Protein AF-A0A101FM11-F1 (afdb_monomer_lite)

Secondary structure (DSSP, 8-state):
----------BPPPTT--TTEEEEE-SSTTTT-EEEEEEEETTTTEEEEEEEETTEEEEEEE-GGGEEEEEEE-HHHHHHHHTTPPPPHHHHHHHHHHTT-----------------

Foldseek 3Di:
DADWDFAPAAAAADPPDGAQFKKAFCDDLQHPFIWGFLHDHPVVQWTWTWFDDPQHIATDTHHVVRIGTDPDGLVVRSVCSVVRHTDGNVVVQVSVVVSVDGGDNGDPPPPDDDDDD

Radius of gyration: 14.21 Å; chains: 1; bounding box: 34×46×34 Å

pLDDT: mean 80.16, std 18.44, range [31.86, 95.38]

Structure (mmCIF, N/CA/C/O backbone):
data_AF-A0A101FM11-F1
#
_entry.id   AF-A0A101FM11-F1
#
loop_
_atom_site.group_PDB
_atom_site.id
_atom_site.type_symbol
_atom_site.label_atom_id
_atom_site.label_alt_id
_atom_site.label_comp_id
_atom_site.label_asym_id
_atom_site.label_entity_id
_atom_site.label_seq_id
_atom_site.pdbx_PDB_ins_code
_atom_site.Cartn_x
_atom_site.Cartn_y
_atom_site.Cartn_z
_atom_site.occupancy
_atom_site.B_iso_or_equiv
_atom_site.auth_seq_id
_atom_site.auth_comp_id
_atom_site.auth_asym_id
_atom_site.auth_atom_id
_atom_site.pdbx_PDB_model_num
ATOM 1 N N . MET A 1 1 ? 20.065 3.908 -13.968 1.00 36.53 1 MET A N 1
ATOM 2 C CA . MET A 1 1 ? 20.141 4.394 -12.571 1.00 36.53 1 MET A CA 1
ATOM 3 C C . MET A 1 1 ? 18.726 4.429 -12.005 1.00 36.53 1 MET A C 1
ATOM 5 O O . MET A 1 1 ? 17.939 5.255 -12.449 1.00 36.53 1 MET A O 1
ATOM 9 N N . ALA A 1 2 ? 18.364 3.487 -11.126 1.00 40.28 2 ALA A N 1
ATOM 10 C CA . ALA A 1 2 ? 17.023 3.422 -10.536 1.00 40.28 2 ALA A CA 1
ATOM 11 C C . ALA A 1 2 ? 16.766 4.661 -9.660 1.00 40.28 2 ALA A C 1
ATOM 13 O O . ALA A 1 2 ? 17.603 5.024 -8.829 1.00 40.28 2 ALA A O 1
ATOM 14 N N . LYS A 1 3 ? 15.637 5.345 -9.877 1.00 39.97 3 LYS A N 1
ATOM 15 C CA . LYS A 1 3 ? 15.272 6.554 -9.130 1.00 39.97 3 LYS A CA 1
ATOM 16 C C . LYS A 1 3 ? 14.887 6.176 -7.698 1.00 39.97 3 LYS A C 1
ATOM 18 O O . LYS A 1 3 ? 13.881 5.519 -7.465 1.00 39.97 3 LYS A O 1
ATOM 23 N N . ARG A 1 4 ? 15.701 6.616 -6.739 1.00 45.16 4 ARG A N 1
ATOM 24 C CA . ARG A 1 4 ? 15.494 6.434 -5.295 1.00 45.16 4 ARG A CA 1
ATOM 25 C C . ARG A 1 4 ? 14.581 7.545 -4.776 1.00 45.16 4 ARG A C 1
ATOM 27 O O . ARG A 1 4 ? 14.841 8.714 -5.054 1.00 45.16 4 ARG A O 1
ATOM 34 N N . LYS A 1 5 ? 13.523 7.203 -4.038 1.00 47.78 5 LYS A N 1
ATOM 35 C CA . LYS A 1 5 ? 12.565 8.177 -3.492 1.00 47.78 5 LYS A CA 1
ATOM 36 C C . LYS A 1 5 ? 12.413 7.972 -1.987 1.00 47.78 5 LYS A C 1
ATOM 38 O O . LYS A 1 5 ? 12.140 6.857 -1.555 1.00 47.78 5 LYS A O 1
ATOM 43 N N . SER A 1 6 ? 12.617 9.034 -1.207 1.00 50.81 6 SER A N 1
ATOM 44 C CA . SER A 1 6 ? 12.319 9.039 0.225 1.00 50.81 6 SER A CA 1
ATOM 45 C C . SER A 1 6 ? 10.8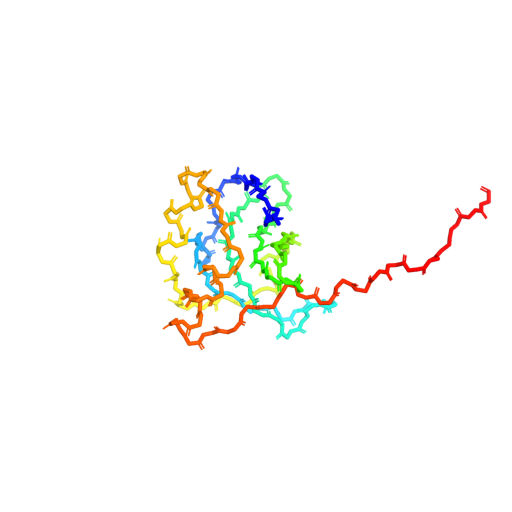06 8.963 0.441 1.00 50.81 6 SER A C 1
ATOM 47 O O . SER A 1 6 ? 10.015 9.533 -0.317 1.00 50.81 6 SER A O 1
ATOM 49 N N . LEU A 1 7 ? 10.409 8.194 1.448 1.00 55.56 7 LEU A N 1
ATOM 50 C CA . LEU A 1 7 ? 9.018 7.904 1.764 1.00 55.56 7 LEU A CA 1
ATOM 51 C C . LEU A 1 7 ? 8.451 8.969 2.707 1.00 55.56 7 LEU A C 1
ATOM 53 O O . LEU A 1 7 ? 9.113 9.308 3.686 1.00 55.56 7 LEU A O 1
ATOM 57 N N . PRO A 1 8 ? 7.233 9.484 2.465 1.00 54.47 8 PRO A N 1
ATOM 58 C CA . PRO A 1 8 ? 6.541 10.282 3.463 1.00 54.47 8 PRO A CA 1
ATOM 59 C C . PRO A 1 8 ? 6.091 9.355 4.599 1.00 54.47 8 PRO A C 1
ATOM 61 O O . PRO A 1 8 ? 5.103 8.634 4.463 1.00 54.47 8 PRO A O 1
ATOM 64 N N . LEU A 1 9 ? 6.834 9.355 5.705 1.00 57.16 9 LEU A N 1
ATOM 65 C CA . LEU A 1 9 ? 6.405 8.749 6.962 1.00 57.16 9 LEU A CA 1
ATOM 66 C C . LEU A 1 9 ? 5.251 9.591 7.520 1.00 57.16 9 LEU A C 1
ATOM 68 O O . LEU A 1 9 ? 5.460 10.659 8.088 1.00 57.16 9 LEU A O 1
ATOM 72 N N . GLY A 1 10 ? 4.021 9.147 7.264 1.00 63.88 10 GLY A N 1
ATOM 73 C CA . GLY A 1 10 ? 2.843 9.633 7.979 1.00 63.88 10 GLY A CA 1
ATOM 74 C C . GLY A 1 10 ? 2.760 9.047 9.395 1.00 63.88 10 GLY A C 1
ATOM 75 O O . GLY A 1 10 ? 3.663 8.338 9.835 1.00 63.88 10 GLY A O 1
ATOM 76 N N . SER A 1 11 ? 1.656 9.306 10.095 1.00 76.00 11 SER A N 1
ATOM 77 C CA . SER A 1 11 ? 1.316 8.608 11.344 1.00 76.00 11 SER A CA 1
ATOM 78 C C . SER A 1 11 ? 0.931 7.145 11.075 1.00 76.00 11 SER A C 1
ATOM 80 O O . SER A 1 11 ? 0.713 6.754 9.919 1.00 76.00 11 SER A O 1
ATOM 82 N N . ASP A 1 12 ? 0.791 6.347 12.136 1.00 82.25 12 ASP A N 1
ATOM 83 C CA . ASP A 1 12 ? 0.200 5.014 12.031 1.00 82.25 12 ASP A CA 1
ATOM 84 C C . ASP A 1 12 ? -1.243 5.095 11.488 1.00 82.25 12 ASP A C 1
ATOM 86 O O . ASP A 1 12 ? -2.024 5.961 11.902 1.00 82.25 12 ASP A O 1
ATOM 90 N N . PRO A 1 13 ? -1.604 4.239 10.518 1.00 87.06 13 PRO A N 1
ATOM 91 C CA . PRO A 1 13 ? -2.946 4.211 9.955 1.00 87.06 13 PRO A CA 1
ATOM 92 C C . PRO A 1 13 ? -3.996 3.713 10.965 1.00 87.06 13 PRO A C 1
ATOM 94 O O . PRO A 1 13 ? -3.677 2.940 11.868 1.00 87.06 13 PRO A O 1
ATOM 97 N N . PRO A 1 14 ? -5.265 4.142 10.821 1.00 87.81 14 PRO A N 1
ATOM 98 C CA . PRO A 1 14 ? -6.344 3.680 11.685 1.00 87.81 14 PRO A CA 1
ATOM 99 C C . PRO A 1 14 ? -6.695 2.217 11.392 1.00 87.81 14 PRO A C 1
ATOM 101 O O . PRO A 1 14 ? -6.663 1.790 10.238 1.00 87.81 14 PRO A O 1
ATOM 104 N N . TYR A 1 15 ? -7.131 1.472 12.411 1.00 85.50 15 TYR A N 1
ATOM 105 C CA . TYR A 1 15 ? -7.684 0.124 12.235 1.00 85.50 15 TYR A CA 1
ATOM 106 C C . TYR A 1 15 ? -8.826 0.127 11.193 1.00 85.50 15 TYR A C 1
ATOM 108 O O . TYR A 1 15 ? -9.647 1.052 11.209 1.00 85.50 15 TYR A O 1
ATOM 116 N N . PRO A 1 16 ? -8.921 -0.868 10.287 1.00 90.94 16 PRO A N 1
ATOM 117 C CA . PRO A 1 16 ? -8.157 -2.123 10.192 1.00 90.94 16 PRO A CA 1
ATOM 118 C C . PRO A 1 16 ? -6.887 -2.045 9.326 1.00 90.94 16 PRO A C 1
ATOM 120 O O . PRO A 1 16 ? -6.439 -3.063 8.796 1.00 90.94 16 PRO A O 1
ATOM 123 N N . PHE A 1 17 ? -6.336 -0.846 9.126 1.00 93.31 17 PHE A N 1
ATOM 124 C CA . PHE A 1 17 ? -5.175 -0.645 8.270 1.00 93.31 17 PHE A CA 1
ATOM 125 C C . PHE A 1 17 ? -3.861 -0.670 9.045 1.00 93.31 17 PHE A C 1
ATOM 127 O O . PHE A 1 17 ? -3.782 -0.154 10.155 1.00 93.31 17 PHE A O 1
ATOM 134 N N . GLU A 1 18 ? -2.813 -1.201 8.418 1.00 93.94 18 GLU A N 1
ATOM 135 C CA . GLU A 1 18 ? -1.449 -1.179 8.954 1.00 93.94 18 GLU A CA 1
ATOM 136 C C . GLU A 1 18 ? -0.400 -0.957 7.859 1.00 93.94 18 GLU A C 1
ATOM 138 O O . GLU A 1 18 ? -0.619 -1.249 6.684 1.00 93.94 18 GLU A O 1
ATOM 143 N N . VAL A 1 19 ? 0.757 -0.406 8.230 1.00 93.12 19 VAL A N 1
ATOM 144 C CA . VAL A 1 19 ? 1.872 -0.192 7.294 1.00 93.12 19 VAL A CA 1
ATOM 145 C C . VAL A 1 19 ? 2.394 -1.544 6.801 1.00 93.12 19 VAL A C 1
ATOM 147 O O . VAL A 1 19 ? 2.663 -2.426 7.605 1.00 93.12 19 VAL A O 1
ATOM 150 N N . GLY A 1 20 ? 2.576 -1.700 5.488 1.00 93.06 20 GLY A N 1
ATOM 151 C CA . GLY A 1 20 ? 2.953 -2.975 4.865 1.00 93.06 20 GLY A CA 1
ATOM 152 C C . GLY A 1 20 ? 1.774 -3.846 4.434 1.00 93.06 20 GLY A C 1
ATOM 153 O O . GLY A 1 20 ? 1.989 -4.839 3.741 1.00 93.06 20 GLY A O 1
ATOM 154 N N . GLN A 1 21 ? 0.542 -3.484 4.797 1.00 95.38 21 GLN A N 1
ATOM 155 C CA . GLN A 1 21 ? -0.653 -4.225 4.404 1.00 95.38 21 GLN A CA 1
ATOM 156 C C . GLN A 1 21 ? -0.953 -4.063 2.917 1.00 95.38 21 GLN A C 1
ATOM 158 O O . GLN A 1 21 ? -0.912 -2.955 2.375 1.00 95.38 21 GLN A O 1
ATOM 163 N N . ILE A 1 22 ? -1.311 -5.168 2.270 1.00 94.12 22 ILE A N 1
ATOM 164 C CA . ILE A 1 22 ? -1.805 -5.185 0.899 1.00 94.12 22 ILE A CA 1
ATOM 165 C C . ILE A 1 22 ? -3.288 -4.830 0.921 1.00 94.12 22 ILE A C 1
ATOM 167 O O . ILE A 1 22 ? -4.073 -5.363 1.705 1.00 94.12 22 ILE A O 1
ATOM 171 N N . VAL A 1 23 ? -3.687 -3.911 0.056 1.00 94.38 23 VAL A N 1
ATOM 172 C CA . VAL A 1 23 ? -5.050 -3.403 0.001 1.00 94.38 23 VAL A CA 1
ATOM 173 C C . VAL A 1 23 ? -5.527 -3.282 -1.432 1.00 94.38 23 VAL A C 1
ATOM 175 O O . VAL A 1 23 ? -4.757 -3.001 -2.352 1.00 94.38 23 VAL A O 1
ATOM 178 N N . TYR A 1 24 ? -6.827 -3.460 -1.612 1.00 92.50 24 TYR A N 1
ATOM 179 C CA . TYR A 1 24 ? -7.473 -3.381 -2.907 1.00 92.50 24 TYR A CA 1
ATOM 180 C C . TYR A 1 24 ? -8.240 -2.075 -3.038 1.00 92.50 24 TYR A C 1
ATOM 182 O O . TYR A 1 24 ? -8.980 -1.659 -2.140 1.00 92.50 24 TYR A O 1
ATOM 190 N N . SER A 1 25 ? -8.090 -1.400 -4.172 1.00 91.44 25 SER A N 1
ATOM 191 C CA . SER A 1 25 ? -8.878 -0.210 -4.427 1.00 91.44 25 SER A CA 1
ATOM 192 C C . SER A 1 25 ? -10.236 -0.562 -5.030 1.00 91.44 25 SER A C 1
ATOM 194 O O . SER A 1 25 ? -10.325 -1.019 -6.165 1.00 91.44 25 SER A O 1
ATOM 196 N N . ILE A 1 26 ? -11.309 -0.256 -4.296 1.00 92.19 26 ILE A N 1
ATOM 197 C CA . ILE A 1 26 ? -12.691 -0.546 -4.720 1.00 92.19 26 ILE A CA 1
ATOM 198 C C . ILE A 1 26 ? -13.375 0.621 -5.443 1.00 92.19 26 ILE A C 1
ATOM 200 O O . ILE A 1 26 ? -14.410 0.434 -6.075 1.00 92.19 26 ILE A O 1
ATOM 204 N N . LYS A 1 27 ? -12.842 1.850 -5.345 1.00 87.31 27 LYS A N 1
ATOM 205 C CA . LYS A 1 27 ? -13.489 3.042 -5.922 1.00 87.31 27 LYS A CA 1
ATOM 206 C C . LYS A 1 27 ? -12.513 4.068 -6.502 1.00 87.31 27 LYS A C 1
ATOM 208 O O . LYS A 1 27 ? -11.395 4.280 -6.018 1.00 87.31 27 LYS A O 1
ATOM 213 N N . GLY A 1 28 ? -13.001 4.780 -7.518 1.00 82.81 28 GLY A N 1
ATOM 214 C CA . GLY A 1 28 ? -12.319 5.868 -8.219 1.00 82.81 28 GLY A CA 1
ATOM 215 C C . GLY A 1 28 ? -11.696 5.416 -9.538 1.00 82.81 28 GLY A C 1
ATOM 216 O O . GLY A 1 28 ? -11.880 4.285 -9.962 1.00 82.81 28 GLY A O 1
ATOM 217 N N . LYS A 1 29 ? -10.908 6.298 -10.164 1.00 78.38 29 LYS A N 1
ATOM 218 C CA . LYS A 1 29 ? -10.196 6.037 -11.435 1.00 78.38 29 LYS A CA 1
ATOM 219 C C . LYS A 1 29 ? -9.266 4.814 -11.401 1.00 78.38 29 LYS A C 1
ATOM 221 O O . LYS A 1 29 ? -8.849 4.326 -12.438 1.00 78.38 29 LYS A O 1
ATOM 226 N N . ASP A 1 30 ? -8.927 4.385 -10.196 1.00 79.19 30 ASP A N 1
ATOM 227 C CA . ASP A 1 30 ? -7.978 3.321 -9.902 1.00 79.19 30 ASP A CA 1
ATOM 228 C C . ASP A 1 30 ? -8.641 2.116 -9.230 1.00 79.19 30 ASP A C 1
ATOM 230 O O . ASP A 1 30 ? -7.985 1.346 -8.540 1.00 79.19 30 ASP A O 1
ATOM 234 N N . ALA A 1 31 ? -9.969 2.016 -9.329 1.00 84.94 31 ALA A N 1
ATOM 235 C CA . ALA A 1 31 ? -10.667 0.822 -8.884 1.00 84.94 31 ALA A CA 1
ATOM 236 C C . ALA A 1 31 ? -10.163 -0.381 -9.693 1.00 84.94 31 ALA A C 1
ATOM 238 O O . ALA A 1 31 ? -10.011 -0.262 -10.908 1.00 84.94 31 ALA A O 1
ATOM 239 N N . GLY A 1 32 ? -9.893 -1.501 -9.027 1.00 88.25 32 GLY A N 1
ATOM 240 C CA . GLY A 1 32 ? -9.296 -2.675 -9.672 1.00 88.25 32 GLY A CA 1
ATOM 241 C C . GLY A 1 32 ? -7.831 -2.926 -9.327 1.00 88.25 32 GLY A C 1
ATOM 242 O O . GLY A 1 32 ? -7.349 -4.026 -9.552 1.00 88.25 32 GLY A O 1
ATOM 243 N N . ALA A 1 33 ? -7.128 -1.936 -8.774 1.00 90.00 33 ALA A N 1
ATOM 244 C CA . ALA A 1 33 ? -5.691 -2.034 -8.542 1.00 90.00 33 ALA A CA 1
ATOM 245 C C . ALA A 1 33 ? -5.339 -2.344 -7.080 1.00 90.00 33 ALA A C 1
ATOM 247 O O . ALA A 1 33 ? -5.973 -1.850 -6.135 1.00 90.00 33 ALA A O 1
ATOM 248 N N . TRP A 1 34 ? -4.276 -3.129 -6.918 1.00 91.44 34 TRP A N 1
ATOM 249 C CA . TRP A 1 34 ? -3.677 -3.488 -5.638 1.00 91.44 34 TRP A CA 1
ATOM 250 C C . TRP A 1 34 ? -2.551 -2.539 -5.256 1.00 91.44 34 TRP A C 1
ATOM 252 O O . TRP A 1 34 ? -1.714 -2.149 -6.071 1.00 91.44 34 TRP A O 1
ATOM 262 N N . TYR A 1 35 ? -2.511 -2.222 -3.972 1.00 93.06 35 TYR A N 1
ATOM 263 C CA . TYR A 1 35 ? -1.559 -1.304 -3.379 1.00 93.06 35 TYR A CA 1
ATOM 264 C C . TYR A 1 35 ? -1.047 -1.845 -2.053 1.00 93.06 35 TYR A C 1
ATOM 266 O O . TYR A 1 35 ? -1.653 -2.724 -1.450 1.00 93.06 35 TYR A O 1
ATOM 274 N N . LEU A 1 36 ? 0.033 -1.250 -1.564 1.00 93.62 36 LEU A N 1
ATOM 275 C CA . LEU A 1 36 ? 0.546 -1.470 -0.223 1.00 93.62 36 LEU A CA 1
ATOM 276 C C . LEU A 1 36 ? 0.391 -0.196 0.616 1.00 93.62 36 LEU A C 1
ATOM 278 O O . LEU A 1 36 ? 0.649 0.904 0.133 1.00 93.62 36 LEU A O 1
ATOM 282 N N . VAL A 1 37 ? -0.030 -0.306 1.871 1.00 93.44 37 VAL A N 1
ATOM 283 C CA . VAL A 1 37 ? -0.156 0.847 2.774 1.00 93.44 37 VAL A CA 1
ATOM 284 C C . VAL A 1 37 ? 1.232 1.293 3.229 1.00 93.44 37 VAL A C 1
ATOM 286 O O . VAL A 1 37 ? 1.960 0.551 3.882 1.00 93.44 37 VAL A O 1
ATOM 289 N N . ALA A 1 38 ? 1.602 2.524 2.892 1.00 91.06 38 ALA A N 1
ATOM 290 C CA . ALA A 1 38 ? 2.872 3.139 3.270 1.00 91.06 38 ALA A CA 1
ATOM 291 C C . ALA A 1 38 ? 2.781 4.015 4.528 1.00 91.06 38 ALA A C 1
ATOM 293 O O . ALA A 1 38 ? 3.806 4.311 5.133 1.00 91.06 38 ALA A O 1
ATOM 294 N N . GLY A 1 39 ? 1.577 4.438 4.918 1.00 90.88 39 GLY A N 1
ATOM 295 C CA . GLY A 1 39 ? 1.356 5.289 6.088 1.00 90.88 39 GLY A CA 1
ATOM 296 C C . GLY A 1 39 ? 0.010 6.003 6.046 1.00 90.88 39 GLY A C 1
ATOM 297 O O . GLY A 1 39 ? -0.843 5.695 5.207 1.00 90.88 39 GLY A O 1
ATOM 298 N N . TYR A 1 40 ? -0.174 6.983 6.929 1.00 90.69 40 TYR A N 1
ATOM 299 C CA . TYR A 1 40 ? -1.414 7.746 7.039 1.00 90.69 40 TYR A CA 1
ATOM 300 C C . TYR A 1 40 ? -1.176 9.238 7.266 1.00 90.69 40 TYR A C 1
ATOM 302 O O . TYR A 1 40 ? -0.347 9.652 8.070 1.00 90.69 40 TYR A O 1
ATOM 310 N N . LEU A 1 41 ? -1.924 10.061 6.538 1.00 89.31 41 LEU A N 1
ATOM 311 C CA . LEU A 1 41 ? -1.955 11.508 6.713 1.00 89.31 41 LEU A CA 1
ATOM 312 C C . LEU A 1 41 ? -3.134 11.850 7.615 1.00 89.31 41 LEU A C 1
ATOM 314 O O . LEU A 1 41 ? -4.252 12.029 7.127 1.00 89.31 41 LEU A O 1
ATOM 318 N N . SER A 1 42 ? -2.867 11.921 8.919 1.00 84.69 42 SER A N 1
ATOM 319 C CA . SER A 1 42 ? -3.876 12.169 9.955 1.00 84.69 42 SER A CA 1
ATOM 320 C C . SER A 1 42 ? -4.646 13.468 9.733 1.00 84.69 42 SER A C 1
ATOM 322 O O . SER A 1 42 ? -5.866 13.472 9.850 1.00 84.69 42 SER A O 1
ATOM 324 N N . GLU A 1 43 ? -3.963 14.536 9.314 1.00 86.62 43 GLU A N 1
ATOM 325 C CA . GLU A 1 43 ? -4.578 15.843 9.038 1.00 86.62 43 GLU A CA 1
ATOM 326 C C . GLU A 1 43 ? -5.582 15.802 7.873 1.00 86.62 43 GLU A C 1
ATOM 328 O O . GLU A 1 43 ? -6.579 16.517 7.877 1.00 86.62 43 GLU A O 1
ATOM 333 N N . GLU A 1 44 ? -5.347 14.948 6.869 1.00 87.06 44 GLU A N 1
ATOM 334 C CA . GLU A 1 44 ? -6.224 14.811 5.696 1.00 87.06 44 GLU A CA 1
ATOM 335 C C . GLU A 1 44 ? -7.224 13.648 5.818 1.00 87.06 44 GLU A C 1
ATOM 337 O O . GLU A 1 44 ? -8.106 13.500 4.965 1.00 87.06 44 GLU A O 1
ATOM 342 N N . GLY A 1 45 ? -7.058 12.772 6.810 1.00 89.00 45 GLY A N 1
ATOM 343 C CA . GLY A 1 45 ? -7.817 11.530 6.923 1.00 89.00 45 GLY A CA 1
ATOM 344 C C . GLY A 1 45 ? -7.577 10.553 5.762 1.00 89.00 45 GLY A C 1
ATOM 345 O O . GLY A 1 45 ? -8.516 9.915 5.274 1.00 89.00 45 GLY A O 1
ATOM 346 N N . ARG A 1 46 ? -6.346 10.480 5.232 1.00 91.62 46 ARG A N 1
ATOM 347 C CA . ARG A 1 46 ? -6.023 9.717 4.007 1.00 91.62 46 ARG A CA 1
ATOM 348 C C . ARG A 1 46 ? -4.893 8.718 4.211 1.00 91.62 46 ARG A C 1
ATOM 350 O O . ARG A 1 46 ? -3.833 9.070 4.713 1.00 91.62 46 ARG A O 1
ATOM 357 N N . LEU A 1 47 ? -5.082 7.499 3.709 1.00 91.69 47 LEU A N 1
ATOM 358 C CA . LEU A 1 47 ? -4.016 6.508 3.577 1.00 91.69 47 LEU A CA 1
ATOM 359 C C . LEU A 1 47 ? -3.033 6.936 2.491 1.00 91.69 47 LEU A C 1
ATOM 361 O O . LEU A 1 47 ? -3.434 7.407 1.422 1.00 91.69 47 LEU A O 1
ATOM 365 N N . ILE A 1 48 ? -1.753 6.716 2.754 1.00 91.94 48 ILE A N 1
ATOM 366 C CA . ILE A 1 48 ? -0.688 6.769 1.764 1.00 91.94 48 ILE A CA 1
ATOM 367 C C . ILE A 1 48 ? -0.523 5.350 1.232 1.00 91.94 48 ILE A C 1
ATOM 369 O O . ILE A 1 48 ? -0.150 4.442 1.965 1.00 91.94 48 ILE A O 1
ATOM 373 N N . LEU A 1 49 ? -0.814 5.162 -0.046 1.00 91.44 49 LEU A N 1
ATOM 374 C CA . LEU A 1 49 ? -0.694 3.900 -0.757 1.00 91.44 49 LEU A CA 1
ATOM 375 C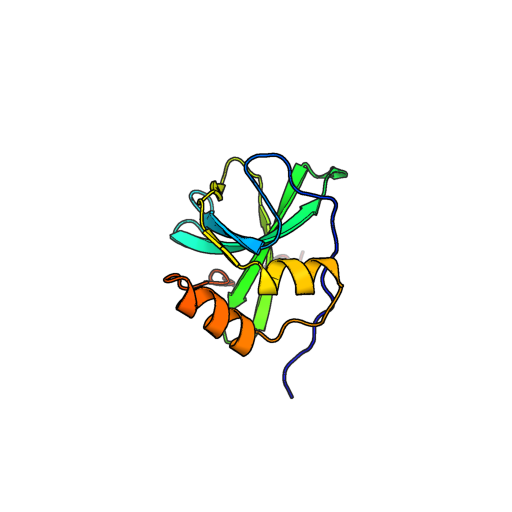 C . LEU A 1 49 ? 0.525 3.933 -1.668 1.00 91.44 49 LEU A C 1
ATOM 377 O O . LEU A 1 49 ? 0.767 4.929 -2.352 1.00 91.44 49 LEU A O 1
ATOM 381 N N . LEU A 1 50 ? 1.262 2.837 -1.692 1.00 91.31 50 LEU A N 1
ATOM 382 C CA . LEU A 1 50 ? 2.428 2.596 -2.517 1.00 91.31 50 LEU A CA 1
ATOM 383 C C . LEU A 1 50 ? 2.091 1.537 -3.563 1.00 91.31 50 LEU A C 1
ATOM 385 O O . LEU A 1 50 ? 1.567 0.474 -3.246 1.00 91.31 50 LEU A O 1
ATOM 389 N N . GLY A 1 51 ? 2.395 1.843 -4.815 1.00 91.38 51 GLY A N 1
ATOM 390 C CA . GLY A 1 51 ? 2.320 0.904 -5.927 1.00 91.38 51 GLY A CA 1
ATOM 391 C C . GLY A 1 51 ? 3.499 1.104 -6.872 1.00 91.38 51 GLY A C 1
ATOM 392 O O . GLY A 1 51 ? 4.320 2.003 -6.672 1.00 91.38 51 GLY A O 1
ATOM 393 N N . VAL A 1 52 ? 3.570 0.292 -7.925 1.00 90.12 52 VAL A N 1
ATOM 394 C CA . VAL A 1 52 ? 4.600 0.412 -8.966 1.00 90.12 52 VAL A CA 1
ATOM 395 C C . VAL A 1 52 ? 3.944 0.629 -10.318 1.00 90.12 52 VAL A C 1
ATOM 397 O O . VAL A 1 52 ? 2.997 -0.057 -10.682 1.00 90.12 52 VAL A O 1
ATOM 400 N N . HIS A 1 53 ? 4.435 1.599 -11.082 1.00 86.81 53 HIS A N 1
ATOM 401 C CA . HIS A 1 53 ? 3.951 1.856 -12.433 1.00 86.81 53 HIS A CA 1
ATOM 402 C C . HIS A 1 53 ? 5.136 2.093 -13.364 1.00 86.81 53 HIS A C 1
ATOM 404 O O . HIS A 1 53 ? 5.895 3.040 -13.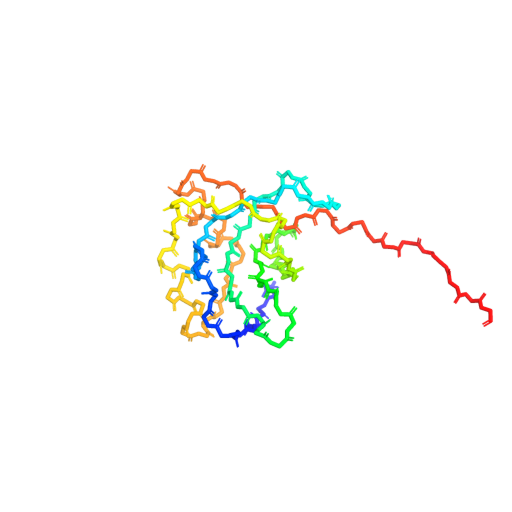168 1.00 86.81 53 HIS A O 1
ATOM 410 N N . ARG A 1 54 ? 5.270 1.253 -14.401 1.00 85.00 54 ARG A N 1
ATOM 411 C CA . ARG A 1 54 ? 6.389 1.286 -15.366 1.00 85.00 54 ARG A CA 1
ATOM 412 C C . ARG A 1 54 ? 7.773 1.270 -14.694 1.00 85.00 54 ARG A C 1
ATOM 414 O O . ARG A 1 54 ? 8.683 1.955 -15.144 1.00 85.00 54 ARG A O 1
ATOM 421 N N . GLY A 1 55 ? 7.912 0.508 -13.609 1.00 83.19 55 GLY A N 1
ATOM 422 C CA . GLY A 1 55 ? 9.174 0.375 -12.875 1.00 83.19 55 GLY A CA 1
ATOM 423 C C . GLY A 1 55 ? 9.507 1.533 -11.929 1.00 83.19 55 GLY A C 1
ATOM 424 O O . GLY A 1 55 ? 10.580 1.522 -11.342 1.00 83.19 55 GLY A O 1
ATOM 425 N N . ASP A 1 56 ? 8.609 2.502 -11.735 1.00 85.75 56 ASP A N 1
ATOM 426 C CA . ASP A 1 56 ? 8.767 3.573 -10.744 1.00 85.75 56 ASP A CA 1
ATOM 427 C C . ASP A 1 56 ? 7.781 3.401 -9.579 1.00 85.75 56 ASP A C 1
ATOM 429 O O . ASP A 1 56 ? 6.615 3.039 -9.775 1.00 85.75 56 ASP A O 1
ATOM 433 N N . LEU A 1 57 ? 8.232 3.731 -8.363 1.00 87.69 57 LEU A N 1
ATOM 434 C CA . LEU A 1 57 ? 7.370 3.801 -7.182 1.00 87.69 57 LEU A CA 1
ATOM 435 C C . LEU A 1 57 ? 6.399 4.981 -7.287 1.00 87.69 57 LEU A C 1
ATOM 437 O O . LEU A 1 57 ? 6.792 6.141 -7.470 1.00 87.69 57 LEU A O 1
ATOM 441 N N . VAL A 1 58 ? 5.116 4.693 -7.095 1.00 87.94 58 VAL A N 1
ATOM 442 C CA . VAL A 1 58 ? 4.040 5.680 -7.112 1.00 87.94 58 VAL A CA 1
ATOM 443 C C . VAL A 1 58 ? 3.353 5.715 -5.759 1.00 87.94 58 VAL A C 1
ATOM 445 O O . VAL A 1 58 ? 2.886 4.699 -5.255 1.00 87.94 58 VAL A O 1
ATOM 448 N N . PHE A 1 59 ? 3.241 6.924 -5.214 1.00 88.62 59 PHE A N 1
ATOM 449 C 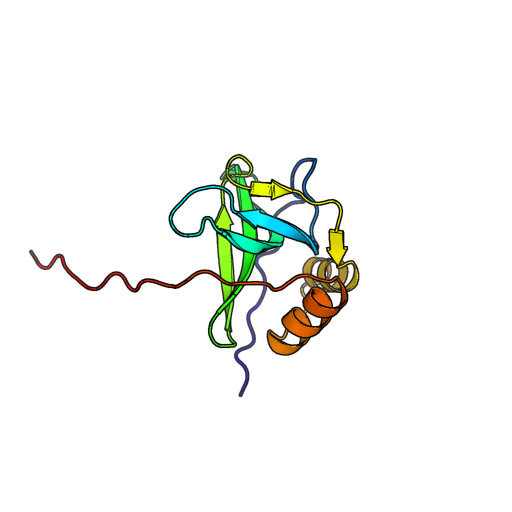CA . PHE A 1 59 ? 2.487 7.200 -4.000 1.00 88.62 59 PHE A CA 1
ATOM 450 C C . PHE A 1 59 ? 1.129 7.783 -4.354 1.00 88.62 59 PHE A C 1
ATOM 452 O O . PHE A 1 59 ? 1.042 8.719 -5.156 1.00 88.62 59 PHE A O 1
ATOM 459 N N . LYS A 1 60 ? 0.074 7.266 -3.730 1.00 88.31 60 LYS A N 1
ATOM 460 C CA . LYS A 1 60 ? -1.286 7.780 -3.875 1.00 88.31 60 LYS A CA 1
ATOM 461 C C . LYS A 1 60 ? -1.912 8.008 -2.517 1.00 88.31 60 LYS A C 1
ATOM 463 O O . LYS A 1 60 ? -1.855 7.154 -1.646 1.00 88.31 60 LYS A O 1
ATOM 468 N N . LYS A 1 61 ? -2.566 9.154 -2.359 1.00 91.44 61 LYS A N 1
ATOM 469 C CA . LYS A 1 61 ? -3.407 9.421 -1.194 1.00 91.44 61 LYS A CA 1
ATOM 470 C C . LYS A 1 61 ? -4.803 8.879 -1.479 1.00 91.44 61 LYS A C 1
ATOM 472 O O . LYS A 1 61 ? -5.390 9.245 -2.502 1.00 91.44 61 LYS A O 1
ATOM 477 N N . LYS A 1 62 ? -5.349 8.032 -0.608 1.00 88.94 62 LYS A N 1
ATOM 478 C CA . LYS A 1 62 ? -6.707 7.503 -0.774 1.00 88.94 62 LYS A CA 1
ATOM 479 C C . LYS A 1 62 ? -7.496 7.555 0.523 1.00 88.94 62 LYS A C 1
ATOM 481 O O . LYS A 1 62 ? -6.955 7.394 1.609 1.00 88.94 62 LYS A O 1
ATOM 486 N N . ASN A 1 63 ? -8.791 7.820 0.397 1.00 91.88 63 ASN A N 1
ATOM 487 C CA . ASN A 1 63 ? -9.687 7.770 1.542 1.00 91.88 63 ASN A CA 1
ATOM 488 C C . ASN A 1 63 ? -9.873 6.292 1.949 1.00 91.88 63 ASN A C 1
ATOM 490 O O . ASN A 1 63 ? -10.194 5.502 1.053 1.00 91.88 63 ASN A O 1
ATOM 494 N N . PRO A 1 64 ? -9.707 5.926 3.236 1.00 92.00 64 PRO A N 1
ATOM 495 C CA . PRO A 1 64 ? -9.911 4.563 3.734 1.00 92.00 64 PRO A CA 1
ATOM 496 C C . PRO A 1 64 ? -11.208 3.908 3.241 1.00 92.00 64 PRO A C 1
ATOM 498 O O . PRO A 1 64 ? -11.207 2.746 2.861 1.00 92.00 64 PRO A O 1
ATOM 501 N N . LYS A 1 65 ? -12.302 4.674 3.114 1.00 92.75 65 LYS A N 1
ATOM 502 C CA . LYS A 1 65 ? -13.607 4.166 2.644 1.00 92.75 65 LYS A CA 1
ATOM 503 C C . LYS A 1 65 ? -13.625 3.669 1.189 1.00 92.75 65 LYS A C 1
ATOM 505 O O . LYS A 1 65 ? -14.606 3.086 0.744 1.00 92.75 65 LYS A O 1
ATOM 510 N N . HIS A 1 66 ? -12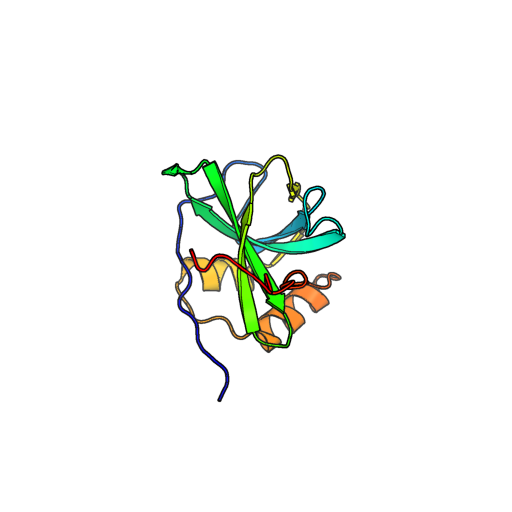.598 3.991 0.402 1.00 92.38 66 HIS A N 1
ATOM 511 C CA . HIS A 1 66 ? -12.438 3.544 -0.989 1.00 92.38 66 HIS A CA 1
ATOM 512 C C . HIS A 1 66 ? -11.451 2.381 -1.116 1.00 92.38 66 HIS A C 1
ATOM 514 O O . HIS A 1 66 ? -11.064 2.031 -2.238 1.00 92.38 66 HIS A O 1
ATOM 520 N N . ILE A 1 67 ? -11.015 1.842 0.019 1.00 93.62 67 ILE A N 1
ATOM 521 C CA . ILE A 1 67 ? -10.006 0.808 0.127 1.00 93.62 67 ILE A CA 1
ATOM 522 C C . ILE A 1 67 ? -10.609 -0.374 0.870 1.00 93.62 67 ILE A C 1
ATOM 524 O O . ILE A 1 67 ? -11.174 -0.233 1.951 1.00 93.62 67 ILE A O 1
ATOM 528 N N . GLN A 1 68 ? -10.471 -1.542 0.265 1.00 93.62 68 GLN A N 1
ATOM 529 C CA . GLN A 1 68 ? -10.733 -2.810 0.909 1.00 93.62 68 GLN A CA 1
ATOM 530 C C . GLN A 1 68 ? -9.416 -3.322 1.483 1.00 93.62 68 GLN A C 1
ATOM 532 O O . GLN A 1 68 ? -8.428 -3.488 0.765 1.00 93.62 68 GLN A O 1
ATOM 537 N N . TRP A 1 69 ? -9.397 -3.510 2.795 1.00 92.12 69 TRP A N 1
ATOM 538 C CA . TRP A 1 69 ? -8.263 -4.078 3.506 1.00 92.12 69 TRP A CA 1
ATOM 539 C C . TRP A 1 69 ? -8.184 -5.590 3.265 1.00 92.12 69 TRP A C 1
ATOM 541 O O . TRP A 1 69 ? -9.178 -6.227 2.908 1.00 92.12 69 TRP A O 1
ATOM 551 N N . THR A 1 70 ? -6.996 -6.161 3.452 1.00 92.56 70 THR A N 1
ATOM 552 C CA . THR A 1 70 ? -6.792 -7.615 3.461 1.00 92.56 70 THR A CA 1
ATOM 553 C C . THR A 1 70 ? -6.045 -8.030 4.719 1.00 92.56 70 THR A C 1
ATOM 555 O O . THR A 1 70 ? -5.469 -7.197 5.412 1.00 92.56 70 THR A O 1
ATOM 558 N N . HIS A 1 71 ? -6.015 -9.326 5.012 1.00 90.38 71 HIS A N 1
ATOM 559 C CA . HIS A 1 71 ? -5.212 -9.859 6.114 1.00 90.38 71 HIS A CA 1
ATOM 560 C C . HIS A 1 71 ? -3.720 -10.002 5.760 1.00 90.38 71 HIS A C 1
ATOM 562 O O . HIS A 1 71 ? -2.933 -10.439 6.594 1.00 90.38 71 HIS A O 1
ATOM 568 N N . SER A 1 72 ? -3.325 -9.656 4.532 1.00 92.88 72 SER A N 1
ATOM 569 C CA . SER A 1 72 ? -1.977 -9.890 4.027 1.00 92.88 72 SER A CA 1
ATOM 570 C C . SER A 1 72 ? -1.097 -8.678 4.284 1.00 92.88 72 SER A C 1
ATOM 572 O O . SER A 1 72 ? -1.340 -7.588 3.763 1.00 92.88 72 SER A O 1
ATOM 574 N N . VAL A 1 73 ? -0.051 -8.885 5.078 1.00 93.75 73 VAL A N 1
ATOM 575 C CA . VAL A 1 73 ? 0.916 -7.856 5.463 1.00 93.75 73 VAL A CA 1
ATOM 576 C C . VAL A 1 73 ? 2.309 -8.319 5.078 1.00 93.75 73 VAL A C 1
ATOM 578 O O . VAL A 1 73 ? 2.742 -9.408 5.447 1.00 93.75 73 VAL A O 1
ATOM 581 N N . VAL A 1 74 ? 3.033 -7.473 4.350 1.00 94.12 74 VAL A N 1
ATOM 582 C CA . VAL A 1 74 ? 4.423 -7.734 3.979 1.00 94.12 74 VAL A CA 1
ATOM 583 C C . VAL A 1 74 ? 5.335 -7.075 5.013 1.00 94.12 74 VAL A C 1
ATOM 585 O O . VAL A 1 74 ? 5.777 -5.936 4.847 1.00 94.12 74 VAL A O 1
ATOM 588 N N . SER A 1 75 ? 5.612 -7.790 6.106 1.00 91.75 75 SER A N 1
ATOM 589 C CA . SER A 1 75 ? 6.331 -7.260 7.277 1.00 91.75 75 SER A CA 1
ATOM 590 C C . SER A 1 75 ? 7.723 -6.703 6.958 1.00 91.75 75 SER A C 1
ATOM 592 O O . SER A 1 75 ? 8.141 -5.711 7.550 1.00 91.75 75 SER A O 1
ATOM 594 N N . GLU A 1 76 ? 8.445 -7.278 5.989 1.00 90.81 76 GLU A N 1
ATOM 595 C CA . GLU A 1 76 ? 9.730 -6.725 5.525 1.00 90.81 76 GLU A CA 1
ATOM 596 C C . GLU A 1 76 ? 9.573 -5.317 4.938 1.00 90.81 76 GLU A C 1
ATOM 598 O O . GLU A 1 76 ? 10.384 -4.424 5.199 1.00 90.81 76 GLU A O 1
ATOM 603 N N . VAL A 1 77 ? 8.514 -5.107 4.151 1.00 90.25 77 VAL A N 1
ATOM 604 C CA . VAL A 1 77 ? 8.201 -3.801 3.570 1.00 90.25 77 VAL A CA 1
ATOM 605 C C . VAL A 1 77 ? 7.785 -2.844 4.683 1.00 90.25 77 VAL A C 1
ATOM 607 O O . VAL A 1 77 ? 8.291 -1.726 4.720 1.00 90.25 77 VAL A O 1
ATOM 610 N N . ALA A 1 78 ? 6.958 -3.292 5.634 1.00 89.81 78 ALA A N 1
ATOM 611 C CA . ALA A 1 78 ? 6.572 -2.501 6.804 1.00 89.81 78 ALA A CA 1
ATOM 612 C C . ALA A 1 78 ? 7.788 -1.988 7.591 1.00 89.81 78 ALA A C 1
ATOM 614 O O . ALA A 1 78 ? 7.888 -0.795 7.878 1.00 89.81 78 ALA A O 1
ATOM 615 N N . SER A 1 79 ? 8.744 -2.872 7.887 1.00 89.19 79 SER A N 1
ATOM 616 C CA . SER A 1 79 ? 9.971 -2.531 8.612 1.00 89.19 79 SER A CA 1
ATOM 617 C C . SER A 1 79 ? 10.831 -1.523 7.851 1.00 89.19 79 SER A C 1
ATOM 619 O O . SER A 1 79 ? 11.320 -0.563 8.445 1.00 89.19 79 SER A O 1
ATOM 621 N N . ARG A 1 80 ? 10.977 -1.676 6.526 1.00 88.38 80 ARG A N 1
ATOM 622 C CA . ARG A 1 80 ? 11.714 -0.700 5.705 1.00 88.38 80 ARG A CA 1
ATOM 623 C C . ARG A 1 80 ? 11.019 0.654 5.644 1.00 88.38 80 ARG A C 1
ATOM 625 O O . ARG A 1 80 ? 11.697 1.675 5.737 1.00 88.38 80 ARG A O 1
ATOM 632 N N . LEU A 1 81 ? 9.693 0.659 5.512 1.00 85.50 81 LEU A N 1
ATOM 633 C CA . LEU A 1 81 ? 8.883 1.875 5.520 1.00 85.50 81 LEU A CA 1
ATOM 634 C C . LEU A 1 81 ? 9.061 2.630 6.841 1.00 85.50 81 LEU A C 1
ATOM 636 O O . LEU A 1 81 ? 9.415 3.806 6.820 1.00 85.50 81 LEU A O 1
ATOM 640 N N . LYS A 1 82 ? 8.895 1.940 7.978 1.00 83.06 82 LYS A N 1
ATOM 641 C CA . LYS A 1 82 ? 9.058 2.514 9.324 1.00 83.06 82 LYS A CA 1
ATOM 642 C C . LYS A 1 82 ? 10.486 2.987 9.593 1.00 83.06 82 LYS A C 1
ATOM 644 O O . LYS A 1 82 ? 10.680 4.038 10.189 1.00 83.06 82 LYS A O 1
ATOM 649 N N . GLY A 1 83 ? 11.483 2.248 9.109 1.00 79.12 83 GLY A N 1
ATOM 650 C CA . GLY A 1 83 ? 12.894 2.616 9.221 1.00 79.12 83 GLY A CA 1
ATOM 651 C C . GLY A 1 83 ? 13.344 3.730 8.269 1.00 79.12 83 GLY A C 1
ATOM 652 O O . GLY A 1 83 ? 14.536 4.021 8.222 1.00 79.12 83 GLY A O 1
ATOM 653 N N . GLY A 1 84 ? 12.448 4.310 7.456 1.00 75.62 84 GLY A N 1
ATOM 654 C CA . GLY A 1 84 ? 12.794 5.349 6.477 1.00 75.62 84 GLY A CA 1
ATOM 655 C C . GLY A 1 84 ? 13.737 4.870 5.367 1.00 75.62 84 GLY A C 1
ATOM 656 O O . GLY A 1 84 ? 14.388 5.678 4.703 1.00 75.62 84 GLY A O 1
ATOM 657 N N . SER A 1 85 ? 13.835 3.554 5.168 1.00 77.69 85 SER A N 1
ATOM 658 C CA . SER A 1 85 ? 14.731 2.952 4.187 1.00 77.69 85 SER A CA 1
ATOM 659 C C . SER A 1 85 ? 14.220 3.164 2.768 1.00 77.69 85 SER A C 1
ATOM 661 O O . SER A 1 85 ? 13.021 3.137 2.496 1.00 77.69 85 SER A O 1
ATOM 663 N N . ILE A 1 86 ? 15.149 3.328 1.832 1.00 77.12 86 ILE A N 1
ATOM 664 C CA . ILE A 1 86 ? 14.825 3.461 0.413 1.00 77.12 86 ILE A CA 1
ATOM 665 C C . ILE A 1 86 ? 14.272 2.124 -0.090 1.00 77.12 86 ILE A C 1
ATOM 667 O O . ILE A 1 86 ? 14.909 1.081 0.066 1.00 77.12 86 ILE A O 1
ATOM 671 N N . ILE A 1 87 ? 13.099 2.164 -0.718 1.00 85.50 87 ILE A N 1
ATOM 672 C CA . ILE A 1 87 ? 12.496 0.996 -1.360 1.00 85.50 87 ILE A CA 1
ATOM 673 C C . ILE A 1 87 ? 12.863 0.999 -2.842 1.00 85.50 87 ILE A C 1
ATOM 675 O O . ILE A 1 87 ? 12.763 2.023 -3.519 1.00 85.50 87 ILE A O 1
ATOM 679 N N . ASP A 1 88 ? 13.298 -0.158 -3.331 1.00 88.69 88 ASP A N 1
ATOM 680 C CA . ASP A 1 88 ? 13.471 -0.425 -4.754 1.00 88.69 88 ASP A CA 1
ATOM 681 C C . ASP A 1 88 ? 12.165 -1.015 -5.331 1.00 88.69 88 ASP A C 1
ATOM 683 O O . ASP A 1 88 ? 11.562 -1.886 -4.695 1.00 88.69 88 ASP A O 1
ATOM 687 N N . PRO A 1 89 ? 11.693 -0.548 -6.502 1.00 88.62 89 PRO A N 1
ATOM 688 C CA . PRO A 1 89 ? 10.453 -1.028 -7.110 1.00 88.62 89 PRO A CA 1
ATOM 689 C C . PRO A 1 89 ? 10.498 -2.507 -7.511 1.00 88.62 89 PRO A C 1
ATOM 691 O O . PRO A 1 89 ? 9.484 -3.184 -7.364 1.00 88.62 89 PRO A O 1
ATOM 694 N N . GLY A 1 90 ? 11.641 -3.022 -7.975 1.00 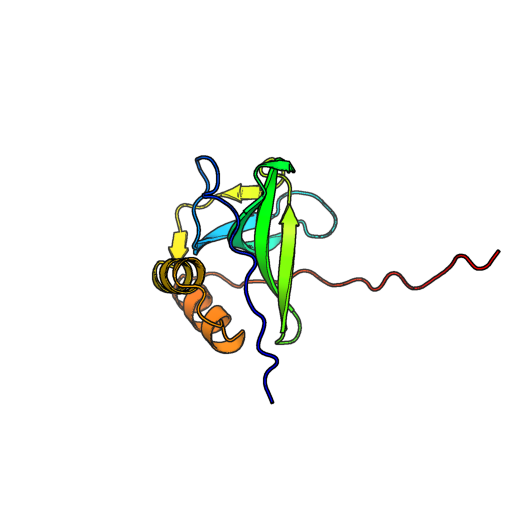90.00 90 GLY A N 1
ATOM 695 C CA . GLY A 1 90 ? 11.796 -4.438 -8.316 1.00 90.00 90 GLY A CA 1
ATOM 696 C C . GLY A 1 90 ? 11.729 -5.323 -7.074 1.00 90.00 90 GLY A C 1
ATOM 697 O O . GLY A 1 90 ? 10.966 -6.284 -7.037 1.00 90.00 90 GLY A O 1
ATOM 698 N N . TRP A 1 91 ? 12.437 -4.930 -6.013 1.00 91.69 91 TRP A N 1
ATOM 699 C CA . TRP A 1 91 ? 12.371 -5.604 -4.715 1.00 91.69 91 TRP A CA 1
ATOM 700 C C . TRP A 1 91 ? 10.951 -5.615 -4.130 1.00 91.69 91 TRP A C 1
ATOM 702 O O . TRP A 1 91 ? 10.507 -6.627 -3.591 1.00 91.69 91 TRP A O 1
ATOM 712 N N . LEU A 1 92 ? 10.216 -4.504 -4.247 1.00 90.38 92 LEU A N 1
ATOM 713 C CA . LEU A 1 92 ? 8.833 -4.427 -3.778 1.00 90.38 92 LEU A CA 1
ATOM 714 C C . LEU A 1 92 ? 7.918 -5.388 -4.553 1.00 90.38 92 LEU A C 1
ATOM 716 O O . LEU A 1 92 ? 7.129 -6.094 -3.929 1.00 90.38 92 LEU A O 1
ATOM 720 N N . ILE A 1 93 ? 8.035 -5.429 -5.885 1.00 90.25 93 ILE A N 1
ATOM 721 C CA . ILE A 1 93 ? 7.280 -6.373 -6.724 1.00 90.25 93 ILE A CA 1
ATOM 722 C C . ILE A 1 93 ? 7.581 -7.811 -6.298 1.00 90.25 93 ILE A C 1
ATOM 724 O O . ILE A 1 93 ? 6.652 -8.581 -6.090 1.00 90.25 93 ILE A O 1
ATOM 728 N N . GLU A 1 94 ? 8.855 -8.157 -6.107 1.00 91.88 94 GLU A N 1
ATOM 729 C CA . GLU A 1 94 ? 9.272 -9.503 -5.703 1.00 91.88 94 GLU A CA 1
ATOM 730 C C . GLU A 1 94 ? 8.663 -9.916 -4.354 1.00 91.88 94 GLU A C 1
ATOM 732 O O . GLU A 1 94 ? 8.120 -11.013 -4.222 1.00 91.88 94 GLU A O 1
ATOM 737 N N . ARG A 1 95 ? 8.701 -9.033 -3.347 1.00 93.19 95 ARG A N 1
ATOM 738 C CA . ARG A 1 95 ? 8.121 -9.310 -2.023 1.00 93.19 95 ARG A CA 1
ATOM 739 C C . ARG A 1 95 ? 6.604 -9.443 -2.054 1.00 93.19 95 ARG A C 1
ATOM 741 O O . ARG A 1 95 ? 6.065 -10.311 -1.375 1.00 93.19 95 ARG A O 1
ATOM 748 N N . VAL A 1 96 ? 5.913 -8.602 -2.821 1.00 89.25 96 VAL A N 1
ATOM 749 C CA . VAL A 1 96 ? 4.449 -8.670 -2.899 1.00 89.25 96 VAL A CA 1
ATOM 750 C C . VAL A 1 96 ? 3.989 -9.862 -3.745 1.00 89.25 96 VAL A C 1
ATOM 752 O O . VAL A 1 96 ? 3.042 -10.548 -3.364 1.00 89.25 96 VAL A O 1
ATOM 755 N N . SER A 1 97 ? 4.716 -10.187 -4.815 1.00 89.12 97 SER A N 1
ATOM 756 C CA . SER A 1 97 ? 4.482 -11.393 -5.614 1.00 89.12 97 SER A CA 1
ATOM 757 C C . SER A 1 97 ? 4.679 -12.668 -4.793 1.00 89.12 97 SER A C 1
ATOM 759 O O . SER A 1 97 ? 3.850 -13.571 -4.876 1.00 89.12 97 SER A O 1
ATOM 761 N N . ALA A 1 98 ? 5.687 -12.713 -3.914 1.00 89.75 98 ALA A N 1
ATOM 762 C CA . ALA A 1 98 ? 5.876 -13.823 -2.977 1.00 89.75 98 ALA A CA 1
ATOM 763 C C . ALA A 1 98 ? 4.705 -13.994 -1.986 1.00 89.75 98 ALA A C 1
ATOM 765 O O . ALA A 1 98 ? 4.478 -15.096 -1.495 1.00 89.75 98 ALA A O 1
ATOM 766 N N . ALA A 1 99 ? 3.939 -12.930 -1.718 1.00 86.12 99 ALA A N 1
ATOM 767 C CA . ALA A 1 99 ? 2.714 -12.981 -0.919 1.00 86.12 99 ALA A CA 1
ATOM 768 C C . ALA A 1 99 ? 1.464 -13.382 -1.734 1.00 86.12 99 ALA A C 1
ATOM 770 O O . ALA A 1 99 ? 0.377 -13.465 -1.167 1.00 86.12 99 ALA A O 1
ATOM 771 N N . GLY A 1 100 ? 1.596 -13.620 -3.046 1.00 87.94 100 GLY A N 1
ATOM 772 C CA . GLY A 1 100 ? 0.498 -14.016 -3.934 1.00 87.94 100 GLY A CA 1
ATOM 773 C C . GLY A 1 100 ? -0.296 -12.853 -4.534 1.00 87.94 100 GLY A C 1
ATOM 774 O O . GLY A 1 100 ? -1.410 -13.063 -5.010 1.00 87.94 100 GLY A O 1
ATOM 775 N N . TYR A 1 101 ? 0.253 -11.635 -4.516 1.00 88.19 101 TYR A N 1
ATOM 776 C CA . TYR A 1 101 ? -0.408 -10.439 -5.044 1.00 88.19 101 TYR A CA 1
ATOM 777 C C . TYR A 1 101 ? 0.448 -9.744 -6.101 1.00 88.19 101 TYR A C 1
ATOM 779 O O . TYR A 1 101 ? 1.674 -9.806 -6.083 1.00 88.19 101 TYR A O 1
ATOM 787 N N . GLU A 1 102 ? -0.202 -9.002 -6.989 1.00 87.19 102 GLU A N 1
ATOM 788 C CA . GLU A 1 102 ? 0.459 -8.140 -7.966 1.00 87.19 102 GLU A CA 1
ATOM 789 C C . GLU A 1 102 ? 0.119 -6.689 -7.647 1.00 87.19 102 GLU A C 1
ATOM 791 O O . GLU A 1 102 ? -1.058 -6.354 -7.593 1.00 87.19 102 GLU A O 1
ATOM 796 N N . ILE A 1 103 ? 1.115 -5.829 -7.411 1.00 84.50 103 ILE A N 1
ATOM 797 C CA . ILE A 1 103 ? 0.857 -4.405 -7.150 1.00 84.50 103 ILE A CA 1
ATOM 798 C C . ILE A 1 103 ? 0.800 -3.618 -8.446 1.00 84.50 103 ILE A C 1
ATOM 800 O O . ILE A 1 103 ? 1.703 -3.694 -9.277 1.00 84.50 103 ILE A O 1
ATOM 804 N N . GLU A 1 104 ? -0.200 -2.754 -8.559 1.00 76.00 104 GLU A N 1
ATOM 805 C CA . GLU A 1 104 ? -0.334 -1.856 -9.693 1.00 76.00 104 GLU A CA 1
ATOM 806 C C . GLU A 1 104 ? -0.446 -0.417 -9.202 1.00 76.00 104 GLU A C 1
ATOM 808 O O . GLU A 1 104 ? -1.373 -0.016 -8.508 1.00 76.00 104 GLU A O 1
ATOM 813 N N . GLY A 1 105 ? 0.505 0.418 -9.612 1.00 63.81 105 GLY A N 1
ATOM 814 C CA . GLY A 1 105 ? 0.542 1.844 -9.301 1.00 63.81 105 GLY A CA 1
ATOM 815 C C . GLY A 1 105 ? -0.493 2.675 -10.058 1.00 63.81 105 GLY A C 1
ATOM 816 O O . GLY A 1 105 ? -0.360 3.901 -10.062 1.00 63.81 105 GLY A O 1
ATOM 817 N N . GLY A 1 106 ? -1.479 2.034 -10.695 1.00 56.31 106 GLY A N 1
ATOM 818 C CA . GLY A 1 106 ? -2.629 2.642 -11.345 1.00 56.31 106 GLY A CA 1
ATOM 819 C C . GLY A 1 106 ? -2.293 3.600 -12.476 1.00 56.31 106 GLY A C 1
ATOM 820 O O . GLY A 1 106 ? -1.681 4.646 -12.247 1.00 56.31 106 GLY A O 1
ATOM 821 N N . SER A 1 107 ? -2.746 3.291 -13.692 1.00 41.56 107 SER A N 1
ATOM 822 C CA . SER A 1 107 ? -2.503 4.084 -14.902 1.00 41.56 107 SER A CA 1
ATOM 823 C C . SER A 1 107 ? -2.548 5.594 -14.643 1.00 41.56 107 SER A C 1
ATOM 825 O O . SER A 1 107 ? -3.605 6.207 -14.434 1.00 41.56 107 SER A O 1
ATOM 827 N N . ARG A 1 108 ? -1.376 6.238 -14.696 1.00 39.72 108 ARG A N 1
ATOM 828 C CA . ARG A 1 108 ? -1.266 7.695 -14.756 1.00 39.72 108 ARG A CA 1
ATOM 829 C C . ARG A 1 108 ? -1.835 8.114 -16.112 1.00 39.72 108 ARG A C 1
ATOM 831 O O . ARG A 1 108 ? -1.079 8.349 -17.044 1.00 39.72 108 ARG A O 1
ATOM 838 N N . ARG A 1 109 ? -3.166 8.218 -16.260 1.00 35.00 109 ARG A N 1
ATOM 839 C CA . ARG A 1 109 ? -3.733 9.009 -17.365 1.00 35.00 109 ARG A CA 1
ATOM 840 C C . ARG A 1 109 ? -3.252 10.429 -17.098 1.00 35.00 109 ARG A C 1
ATOM 842 O O . ARG A 1 109 ? -3.791 11.094 -16.208 1.00 35.00 109 ARG A O 1
ATOM 849 N N . MET A 1 110 ? -2.166 10.790 -17.773 1.00 31.86 110 MET A N 1
ATOM 850 C CA . MET A 1 110 ? -1.690 12.142 -17.998 1.00 31.86 110 MET A CA 1
ATOM 851 C C . MET A 1 110 ? -2.940 12.968 -18.302 1.00 31.86 110 MET A C 1
ATOM 853 O O . MET A 1 110 ? -3.690 12.620 -19.214 1.00 31.86 110 MET A O 1
ATOM 857 N N . LYS A 1 111 ? -3.242 13.985 -17.488 1.00 31.98 111 LYS A N 1
ATOM 858 C CA . LYS A 1 111 ? -4.149 15.028 -17.960 1.00 31.98 111 LYS A CA 1
ATOM 859 C C . LYS A 1 111 ? -3.395 15.699 -19.108 1.00 31.98 111 LYS A C 1
ATOM 861 O O . LYS A 1 111 ? -2.496 16.491 -18.854 1.00 31.98 111 LYS A O 1
ATOM 866 N N . GLN A 1 112 ? -3.664 15.285 -20.341 1.00 37.84 112 GLN A N 1
ATOM 867 C CA . GLN A 1 112 ? -3.428 16.154 -21.482 1.00 37.84 112 GLN A CA 1
ATOM 868 C C . GLN A 1 112 ? -4.565 17.177 -21.496 1.00 37.84 112 GLN A C 1
ATOM 870 O O . GLN A 1 112 ? -5.730 16.781 -21.445 1.00 37.84 112 GLN A O 1
ATOM 875 N N . SER A 1 113 ? -4.164 18.452 -21.556 1.00 32.69 113 SER A N 1
ATOM 876 C CA . SER A 1 113 ? -4.965 19.633 -21.916 1.00 32.69 113 SER A CA 1
ATOM 877 C C . SER A 1 113 ? -6.003 20.093 -20.881 1.00 32.69 113 SER A C 1
ATOM 879 O O . SER A 1 113 ? -6.594 19.288 -20.172 1.00 32.69 113 SER A O 1
ATOM 881 N N . HIS A 1 114 ? -6.306 21.377 -20.711 1.00 39.69 114 HIS A N 1
ATOM 882 C CA . HIS A 1 114 ? -5.829 22.657 -21.251 1.00 39.69 114 HIS A CA 1
ATOM 883 C C . HIS A 1 114 ? -6.402 23.697 -20.269 1.00 39.69 114 HIS A C 1
ATOM 885 O O . HIS A 1 114 ? -7.557 23.536 -19.888 1.00 39.69 114 HIS A O 1
ATOM 891 N N . ASP A 1 115 ? -5.655 24.731 -19.888 1.00 34.41 115 ASP A N 1
ATOM 892 C CA . ASP A 1 115 ? -6.251 26.063 -19.717 1.00 34.41 115 ASP A CA 1
ATOM 893 C C . ASP A 1 115 ? -5.135 27.106 -19.838 1.00 34.41 115 ASP A C 1
ATOM 895 O O . ASP A 1 115 ? -4.420 27.416 -18.888 1.00 34.41 115 ASP A O 1
ATOM 899 N N . GLN A 1 116 ? -4.906 27.536 -21.078 1.00 46.16 116 GLN A N 1
ATOM 900 C CA . GLN A 1 116 ? -4.467 28.896 -21.339 1.00 46.16 116 GLN A CA 1
ATOM 901 C C . GLN A 1 116 ? -5.748 29.713 -21.481 1.00 46.16 116 GLN A C 1
ATOM 903 O O . GLN A 1 116 ? -6.493 29.488 -22.437 1.00 46.16 116 GLN A O 1
ATOM 908 N N . ARG A 1 117 ? -5.976 30.648 -20.565 1.00 49.66 117 ARG A N 1
ATOM 909 C CA . ARG A 1 117 ? -6.680 31.898 -20.836 1.00 49.66 117 ARG A CA 1
ATOM 910 C C . ARG A 1 117 ? -6.046 33.015 -20.029 1.00 49.66 117 ARG A C 1
ATOM 912 O O . ARG A 1 117 ? -5.669 32.752 -18.867 1.00 49.66 117 ARG A O 1
#

Sequence (117 aa):
MAKRKSLPLGSDPPYPFEVGQIVYSIKGKDAGAWYLVAGYLSEEGRLILLGVHRGDLVFKKKNPKHIQWTHSVVSEVASRLKGGSIIDPGWLIERVSAAGYEIEGGSRRMKQSHDQR